Protein AF-A0A836BEK9-F1 (afdb_monomer)

Solvent-accessible surface area (backbone atoms only — not comparable to full-atom values): 6169 Å² total; per-residue (Å²): 131,74,50,66,68,58,52,54,50,54,32,54,76,71,72,50,90,73,93,65,65,70,78,49,40,65,57,53,39,52,54,53,61,60,51,56,64,59,74,73,67,73,60,86,86,58,79,82,89,67,92,81,76,57,85,87,71,59,84,73,100,66,92,74,89,81,89,70,68,66,71,81,76,49,94,48,66,56,92,96,40,82,58,71,83,79,88,128

Mean predicted aligned error: 7.79 Å

Structure (mmCIF, N/CA/C/O backbone):
data_AF-A0A836BEK9-F1
#
_entry.id   AF-A0A836BEK9-F1
#
loop_
_atom_site.group_PDB
_atom_site.id
_atom_site.type_symbol
_atom_site.label_atom_id
_atom_site.label_alt_id
_atom_site.label_comp_id
_atom_site.label_asym_id
_atom_site.label_entity_id
_atom_site.label_seq_id
_atom_site.pdbx_PDB_ins_code
_atom_site.Cartn_x
_atom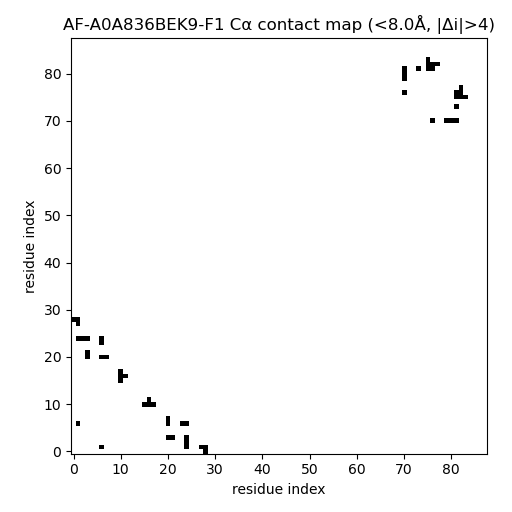_site.Cartn_y
_atom_site.Cartn_z
_atom_site.occupancy
_atom_site.B_iso_or_equiv
_atom_site.auth_seq_id
_atom_site.auth_comp_id
_atom_site.auth_asym_id
_atom_site.auth_atom_id
_atom_site.pdbx_PDB_model_num
ATOM 1 N N . MET A 1 1 ? -14.910 2.399 17.267 1.00 78.81 1 MET A N 1
ATOM 2 C CA . MET A 1 1 ? -16.094 2.366 16.386 1.00 78.81 1 MET A CA 1
ATOM 3 C C . MET A 1 1 ? -15.710 3.109 15.126 1.00 78.81 1 MET A C 1
ATOM 5 O O . MET A 1 1 ? -15.264 4.241 15.245 1.00 78.81 1 MET A O 1
ATOM 9 N N . VAL A 1 2 ? -15.797 2.451 13.976 1.00 87.19 2 VAL A N 1
ATOM 10 C CA .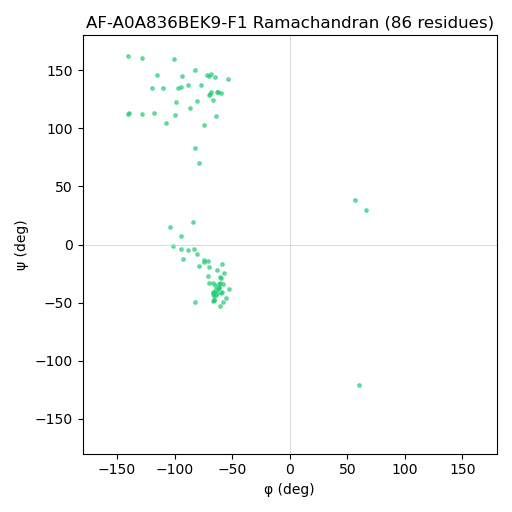 VAL A 1 2 ? -15.366 2.986 12.683 1.00 87.19 2 VAL A CA 1
ATOM 11 C C . VAL A 1 2 ? -16.304 4.101 12.244 1.00 87.19 2 VAL A C 1
ATOM 13 O O . VAL A 1 2 ? -17.526 3.936 12.220 1.00 87.19 2 VAL A O 1
ATOM 16 N N . THR A 1 3 ? -15.725 5.237 11.884 1.00 91.44 3 THR A N 1
ATOM 17 C CA . THR A 1 3 ? -16.439 6.414 11.391 1.00 91.44 3 THR A CA 1
ATOM 18 C C . THR A 1 3 ? -16.367 6.510 9.868 1.00 91.44 3 THR A C 1
ATOM 20 O O . THR A 1 3 ? -15.487 5.945 9.216 1.00 91.44 3 THR A O 1
ATOM 23 N N . LYS A 1 4 ? -17.292 7.272 9.274 1.00 89.88 4 LYS A N 1
ATOM 24 C CA . LYS A 1 4 ? -17.279 7.551 7.831 1.00 89.88 4 LYS A CA 1
ATOM 25 C C . LYS A 1 4 ? -15.978 8.241 7.396 1.00 89.88 4 LYS A C 1
ATOM 27 O O . LYS A 1 4 ? -15.420 7.886 6.364 1.00 89.88 4 LYS A O 1
ATOM 32 N N . GLU A 1 5 ? -15.490 9.186 8.201 1.00 91.00 5 GLU A N 1
ATOM 33 C CA . GLU A 1 5 ? -14.264 9.952 7.935 1.00 91.00 5 GLU A CA 1
ATOM 34 C C . GLU A 1 5 ? -13.020 9.052 7.882 1.00 91.00 5 GLU A C 1
ATOM 36 O O . GLU A 1 5 ? -12.152 9.235 7.029 1.00 91.00 5 GLU A O 1
ATOM 41 N N . GLU A 1 6 ? -12.943 8.032 8.742 1.00 91.06 6 GLU A N 1
ATOM 42 C CA . GLU A 1 6 ? -11.847 7.056 8.722 1.00 91.06 6 GLU A CA 1
ATOM 43 C C . GLU A 1 6 ? -11.866 6.204 7.448 1.00 91.06 6 GLU A C 1
ATOM 45 O O . GLU A 1 6 ? -10.816 5.990 6.839 1.00 91.06 6 GLU A O 1
ATOM 50 N N . ILE A 1 7 ? -13.048 5.772 6.996 1.00 91.25 7 ILE A N 1
ATOM 51 C CA . ILE A 1 7 ? -13.191 5.016 5.741 1.00 91.25 7 ILE A CA 1
ATOM 52 C C . ILE A 1 7 ? -12.817 5.879 4.539 1.00 91.25 7 ILE A C 1
ATOM 54 O O . ILE A 1 7 ? -12.069 5.422 3.674 1.00 91.25 7 ILE A O 1
ATOM 58 N N . GLU A 1 8 ? -13.282 7.130 4.502 1.00 90.81 8 GLU A N 1
ATOM 59 C CA . GLU A 1 8 ? -12.901 8.108 3.475 1.00 90.81 8 GLU A CA 1
ATOM 60 C C . GLU A 1 8 ? -11.382 8.277 3.404 1.00 90.81 8 GLU A C 1
ATOM 62 O O . GLU A 1 8 ? -10.785 8.241 2.322 1.00 90.81 8 GLU A O 1
ATOM 67 N N . ASN A 1 9 ? -10.741 8.423 4.563 1.00 93.06 9 ASN A N 1
ATOM 68 C CA . ASN A 1 9 ? -9.305 8.628 4.641 1.00 93.06 9 ASN A CA 1
ATOM 69 C C . ASN A 1 9 ? -8.523 7.400 4.150 1.00 93.06 9 ASN A C 1
ATOM 71 O O . ASN A 1 9 ? -7.623 7.528 3.317 1.00 93.06 9 ASN A O 1
ATOM 75 N N . VAL A 1 10 ? -8.889 6.199 4.606 1.00 92.56 10 VAL A N 1
ATOM 76 C CA . VAL A 1 10 ? -8.226 4.956 4.181 1.00 92.56 10 VAL A CA 1
ATOM 77 C C . VAL A 1 10 ? -8.434 4.702 2.687 1.00 92.56 10 VAL A C 1
ATOM 79 O O . VAL A 1 10 ? -7.471 4.402 1.978 1.00 92.56 10 VAL A O 1
ATOM 82 N N . ALA A 1 11 ? -9.647 4.899 2.168 1.00 92.25 11 ALA A N 1
ATOM 83 C CA . ALA A 1 11 ? -9.931 4.749 0.742 1.00 92.25 11 ALA A CA 1
ATOM 84 C C . ALA A 1 11 ? -9.081 5.699 -0.112 1.00 92.25 11 ALA A C 1
ATOM 86 O O . ALA A 1 11 ? -8.487 5.286 -1.113 1.00 92.25 11 ALA A O 1
ATOM 87 N N . LYS A 1 12 ? -8.925 6.950 0.336 1.00 92.81 12 LYS A N 1
ATOM 88 C CA . LYS A 1 12 ? -8.065 7.941 -0.316 1.00 92.81 12 LYS A CA 1
ATOM 89 C C . LYS A 1 12 ? -6.592 7.529 -0.306 1.00 92.81 12 LYS A C 1
ATOM 91 O O . LYS A 1 12 ? -5.925 7.666 -1.334 1.00 92.81 12 LYS A O 1
ATOM 96 N N . LEU A 1 13 ? -6.088 6.988 0.806 1.00 95.44 13 LEU A N 1
ATOM 97 C CA . LEU A 1 13 ? -4.722 6.450 0.893 1.00 95.44 13 LEU A CA 1
ATOM 98 C C . LEU A 1 13 ? -4.506 5.287 -0.087 1.00 95.44 13 LEU A C 1
ATOM 100 O O . LEU A 1 13 ? -3.447 5.190 -0.708 1.00 95.44 13 LEU A O 1
ATOM 104 N N . MET A 1 14 ? -5.528 4.454 -0.281 1.00 94.38 14 MET A N 1
ATOM 105 C CA . MET A 1 14 ? -5.512 3.325 -1.218 1.00 94.38 14 MET A CA 1
ATOM 106 C C . MET A 1 14 ? -5.826 3.714 -2.670 1.00 94.38 14 MET A C 1
ATOM 108 O O . MET A 1 14 ? -5.738 2.865 -3.557 1.00 94.38 14 MET A O 1
ATOM 112 N N . ARG A 1 15 ? -6.152 4.988 -2.934 1.00 92.62 15 ARG A N 1
ATOM 113 C CA . ARG A 1 15 ? -6.605 5.496 -4.242 1.00 92.62 15 ARG A CA 1
ATOM 114 C C . ARG A 1 15 ? -7.850 4.773 -4.771 1.00 92.62 15 ARG A C 1
ATOM 116 O O . ARG A 1 15 ? -7.955 4.520 -5.971 1.00 92.62 15 ARG A O 1
ATOM 123 N N . ILE A 1 16 ? -8.774 4.440 -3.876 1.00 91.88 16 ILE A N 1
ATOM 124 C CA . ILE A 1 16 ? -10.074 3.855 -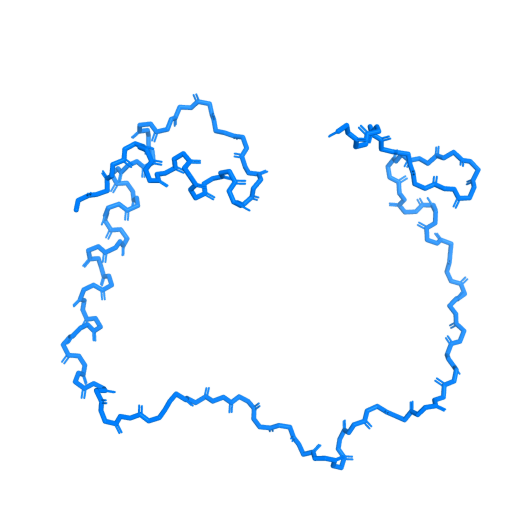4.208 1.00 91.88 16 ILE A CA 1
ATOM 125 C C . ILE A 1 16 ? -11.114 4.974 -4.186 1.00 91.88 16 ILE A C 1
ATOM 127 O O . ILE A 1 16 ? -11.283 5.652 -3.174 1.00 91.88 16 ILE A O 1
ATOM 131 N N . GLU A 1 17 ? -11.806 5.163 -5.307 1.00 87.62 17 GLU A N 1
ATOM 132 C CA . GLU A 1 17 ? -13.010 5.992 -5.362 1.00 87.62 17 GLU A CA 1
ATOM 133 C C . GLU A 1 17 ? -14.183 5.158 -4.842 1.00 87.62 17 GLU A C 1
ATOM 135 O O . GLU A 1 17 ? -14.433 4.055 -5.328 1.00 87.62 17 GLU A O 1
ATOM 140 N N . LEU A 1 18 ? -14.862 5.657 -3.812 1.00 83.62 18 LEU A N 1
ATOM 141 C CA . LEU A 1 18 ? -16.033 5.016 -3.225 1.00 83.62 18 LEU A CA 1
ATOM 142 C C . LEU A 1 18 ? -17.270 5.853 -3.563 1.00 83.62 18 LEU A C 1
ATOM 144 O O . LEU A 1 18 ? -17.242 7.067 -3.388 1.00 83.62 18 LEU A O 1
ATOM 148 N N . ASP A 1 19 ? -18.355 5.214 -3.996 1.00 82.19 19 ASP A N 1
ATOM 149 C CA . ASP A 1 19 ? -19.610 5.918 -4.296 1.00 82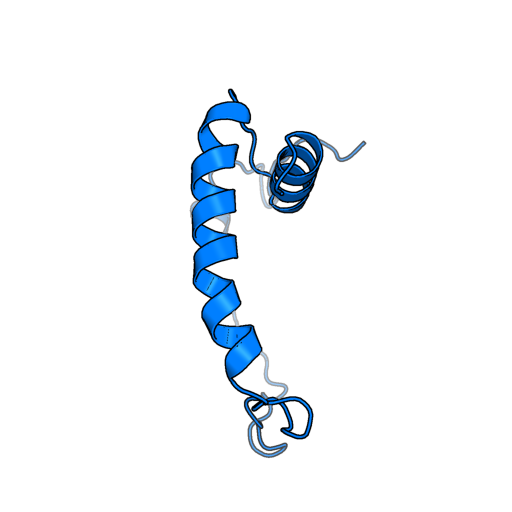.19 19 ASP A CA 1
ATOM 150 C C . ASP A 1 19 ? -20.439 6.162 -3.021 1.00 82.19 19 ASP A C 1
ATOM 152 O O . ASP A 1 19 ? -20.843 7.289 -2.741 1.00 82.19 19 ASP A O 1
ATOM 156 N N . ASP A 1 20 ? -20.644 5.121 -2.203 1.00 81.50 20 ASP A N 1
ATOM 157 C CA . ASP A 1 20 ? -21.325 5.212 -0.906 1.00 81.50 20 ASP A CA 1
ATOM 158 C C . ASP A 1 20 ? -20.481 4.566 0.195 1.00 81.50 20 ASP A C 1
ATOM 160 O O . ASP A 1 20 ? -20.260 3.356 0.241 1.00 81.50 20 ASP A O 1
ATOM 164 N N . HIS A 1 21 ? -19.985 5.400 1.100 1.00 73.38 21 HIS A N 1
ATOM 165 C CA . HIS A 1 21 ? -19.070 4.979 2.153 1.00 73.38 21 HIS A CA 1
ATOM 166 C C . HIS A 1 21 ? -19.795 4.297 3.317 1.00 73.38 21 HIS A C 1
ATOM 168 O O . HIS A 1 21 ? -19.162 3.588 4.097 1.00 73.38 21 HIS A O 1
ATOM 174 N N . ILE A 1 22 ? -21.113 4.492 3.441 1.00 74.50 22 ILE A N 1
ATOM 175 C CA . ILE A 1 22 ? -21.908 3.981 4.566 1.00 74.50 22 ILE A CA 1
ATOM 176 C C . ILE A 1 22 ? -22.036 2.457 4.487 1.00 74.50 22 ILE A C 1
ATOM 178 O O . ILE A 1 22 ? -22.001 1.781 5.516 1.00 74.50 22 ILE A O 1
ATOM 182 N N . VAL A 1 23 ? -22.088 1.905 3.271 1.00 82.56 23 VAL A N 1
ATOM 183 C CA . VAL A 1 23 ? -22.212 0.459 3.015 1.00 82.56 23 VAL A CA 1
ATOM 184 C C . VAL A 1 23 ? -21.043 -0.337 3.608 1.00 82.56 23 VAL A C 1
ATOM 186 O O . VAL A 1 23 ? -21.210 -1.491 4.004 1.00 82.56 23 VAL A O 1
ATOM 189 N N . HIS A 1 24 ? -19.864 0.280 3.717 1.00 83.56 24 HIS A N 1
ATOM 190 C CA . HIS A 1 24 ? -18.652 -0.388 4.186 1.00 83.56 24 HIS A CA 1
ATOM 191 C C . HIS A 1 24 ? -18.416 -0.264 5.696 1.00 83.56 24 HIS A C 1
ATOM 193 O O . HIS A 1 24 ? -17.603 -1.018 6.228 1.00 83.56 24 HIS A O 1
ATOM 199 N N . ILE A 1 25 ? -19.138 0.614 6.406 1.00 87.94 25 ILE A N 1
ATOM 200 C CA . ILE A 1 25 ? -18.922 0.850 7.845 1.00 87.94 25 ILE A CA 1
ATOM 201 C C . ILE A 1 25 ? -19.151 -0.422 8.659 1.00 87.94 25 ILE A C 1
ATOM 203 O O . ILE A 1 25 ? -18.264 -0.841 9.397 1.00 87.94 25 ILE A O 1
ATOM 207 N N . ASP A 1 26 ? -20.304 -1.068 8.488 1.00 89.19 26 ASP A N 1
ATOM 208 C CA . ASP A 1 26 ? -20.657 -2.275 9.248 1.00 89.19 26 ASP A CA 1
ATOM 209 C C . ASP A 1 26 ? -19.706 -3.446 8.9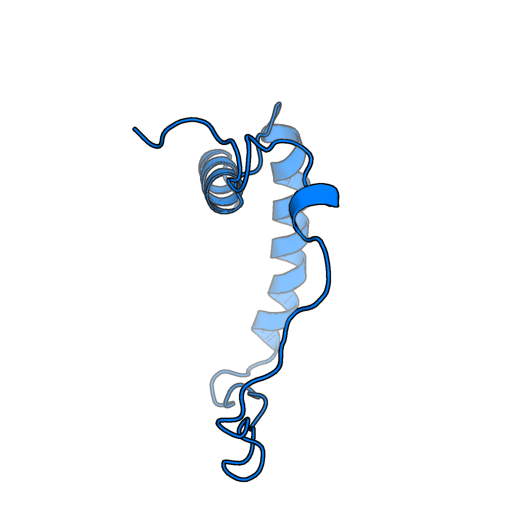47 1.00 89.19 26 ASP A C 1
ATOM 211 O O . ASP A 1 26 ? -19.305 -4.187 9.843 1.00 89.19 26 ASP A O 1
ATOM 215 N N . GLN A 1 27 ? -19.287 -3.585 7.687 1.00 90.12 27 GLN A N 1
ATOM 216 C CA . GLN A 1 27 ? -18.362 -4.641 7.273 1.00 90.12 27 GLN A CA 1
ATOM 217 C C . GLN A 1 27 ? -16.975 -4.448 7.888 1.00 90.12 27 GLN A C 1
ATOM 219 O O . GLN A 1 27 ? -16.429 -5.387 8.463 1.00 90.12 27 GLN A O 1
ATOM 224 N N . VAL A 1 28 ? -16.418 -3.237 7.794 1.00 91.75 28 VAL A N 1
ATOM 225 C CA . VAL A 1 28 ? -15.097 -2.920 8.351 1.00 91.75 28 VAL A CA 1
ATOM 226 C C . VAL A 1 28 ? -15.126 -3.013 9.875 1.00 91.75 28 VAL A C 1
ATOM 228 O O . VAL A 1 28 ? -14.214 -3.592 10.460 1.00 91.75 28 VAL A O 1
ATOM 231 N N . GLN A 1 29 ? -16.193 -2.530 10.519 1.00 93.38 29 GLN A N 1
ATOM 232 C CA . GLN A 1 29 ? -16.372 -2.641 11.967 1.00 93.38 29 GLN A CA 1
ATOM 233 C C . GLN A 1 29 ? -16.344 -4.108 12.421 1.00 93.38 29 GLN A C 1
ATOM 235 O O . GLN A 1 29 ? -15.562 -4.447 13.305 1.00 93.38 29 GLN A O 1
ATOM 240 N N . LYS A 1 30 ? -17.107 -4.995 11.768 1.00 93.75 30 LYS A N 1
ATOM 241 C CA . LYS A 1 30 ? -17.105 -6.437 12.075 1.00 93.75 30 LYS A CA 1
ATOM 242 C C . LYS A 1 30 ? -15.743 -7.094 11.859 1.00 93.75 30 LYS A C 1
ATOM 244 O O . LYS A 1 30 ? -15.373 -7.989 12.612 1.00 93.75 30 LYS A O 1
ATOM 249 N N . MET A 1 31 ? -15.000 -6.681 10.829 1.00 93.06 31 MET A N 1
ATOM 250 C CA . MET A 1 31 ? -13.646 -7.195 10.589 1.00 93.06 31 MET A CA 1
ATOM 251 C C . MET A 1 31 ? -12.679 -6.773 11.697 1.00 93.06 31 MET A C 1
ATOM 253 O O . MET A 1 31 ? -11.892 -7.599 12.144 1.00 93.06 31 MET A O 1
ATOM 257 N N . ILE A 1 32 ? -12.744 -5.519 12.154 1.00 93.00 32 ILE A N 1
ATOM 258 C CA . ILE A 1 32 ? -11.899 -5.030 13.252 1.00 93.00 32 ILE A CA 1
ATOM 259 C C . ILE A 1 32 ? -12.251 -5.746 14.556 1.00 93.00 32 ILE A C 1
ATOM 261 O O . ILE A 1 32 ? -11.358 -6.289 15.190 1.00 93.00 32 ILE A O 1
ATOM 265 N N . GLU A 1 33 ? -13.539 -5.852 14.890 1.00 93.94 33 GLU A N 1
ATOM 266 C CA . GLU A 1 33 ? -14.002 -6.581 16.084 1.00 93.94 33 GLU A CA 1
ATOM 267 C C . GLU A 1 33 ? -13.563 -8.050 16.080 1.00 93.94 33 GLU A C 1
ATOM 269 O O . GLU A 1 33 ? -13.269 -8.634 17.122 1.00 93.94 33 GLU A O 1
ATOM 274 N N . TYR A 1 34 ? -13.492 -8.674 14.903 1.00 94.56 34 TYR A N 1
ATOM 275 C CA . TYR A 1 34 ? -12.950 -10.023 14.783 1.00 94.56 34 TYR A CA 1
ATOM 276 C C . TYR A 1 34 ? -11.456 -10.086 15.149 1.00 94.56 34 TYR A C 1
ATOM 278 O O . TYR A 1 34 ? -11.006 -11.070 15.741 1.00 94.56 34 TYR A O 1
ATOM 286 N N . PHE A 1 35 ? -10.683 -9.045 14.832 1.00 93.81 35 PHE A N 1
ATOM 287 C CA . PHE A 1 35 ? -9.262 -8.980 15.169 1.00 93.81 35 PHE A CA 1
ATOM 288 C C . PHE A 1 35 ? -8.983 -8.703 16.650 1.00 93.81 35 PHE A C 1
ATOM 290 O O . PHE A 1 35 ? -7.893 -9.052 17.096 1.00 93.81 35 PHE A O 1
ATOM 297 N N . ASP A 1 36 ? -9.958 -8.243 17.441 1.00 91.25 36 ASP A N 1
ATOM 298 C CA . ASP A 1 36 ? -9.830 -8.099 18.906 1.00 91.25 36 ASP A CA 1
ATOM 299 C C . ASP A 1 36 ? -9.498 -9.438 19.610 1.00 91.25 36 ASP A C 1
ATOM 301 O O . ASP A 1 36 ? -9.051 -9.483 20.758 1.00 91.25 36 ASP A O 1
ATOM 305 N N . ILE A 1 37 ? -9.692 -10.577 18.931 1.00 93.12 37 ILE A N 1
ATOM 306 C CA . ILE A 1 37 ? -9.231 -11.891 19.406 1.00 93.12 37 ILE A CA 1
ATOM 307 C C . ILE A 1 37 ? -7.701 -11.911 19.578 1.00 93.12 37 ILE A C 1
ATOM 309 O O . ILE A 1 37 ? -7.204 -12.582 20.486 1.00 93.12 37 ILE A O 1
ATOM 313 N N . LEU A 1 38 ? -6.962 -11.180 18.739 1.00 90.44 38 LEU A N 1
ATOM 314 C CA . LEU A 1 38 ? -5.498 -11.123 18.766 1.00 90.44 38 LEU A CA 1
ATOM 315 C C . LEU A 1 38 ? -4.961 -10.358 19.979 1.00 90.44 38 LEU A C 1
ATOM 317 O O . LEU A 1 38 ? -3.893 -10.710 20.475 1.00 90.44 38 LEU A O 1
ATOM 321 N N . ASP A 1 39 ? -5.715 -9.406 20.529 1.00 88.62 39 ASP A N 1
ATOM 322 C CA . ASP A 1 39 ? -5.306 -8.656 21.727 1.00 88.62 39 ASP A CA 1
ATOM 323 C C . ASP A 1 39 ? -5.160 -9.565 22.960 1.00 88.62 39 ASP A C 1
ATOM 325 O O . ASP A 1 39 ? -4.419 -9.267 23.895 1.00 88.62 39 ASP A O 1
ATOM 329 N N . LYS A 1 40 ? -5.818 -10.731 22.953 1.00 90.00 40 LYS A N 1
ATOM 330 C CA . LYS A 1 40 ? -5.711 -11.740 24.019 1.00 90.00 40 LYS A CA 1
ATOM 331 C C . LYS A 1 40 ? -4.460 -12.614 23.908 1.00 90.00 40 LYS A C 1
ATOM 333 O O . LYS A 1 40 ? -4.216 -13.415 24.808 1.00 90.00 40 LYS A O 1
ATOM 338 N N . ALA A 1 41 ? -3.693 -12.507 22.822 1.00 87.88 41 ALA A N 1
ATOM 339 C CA . ALA A 1 41 ? -2.560 -13.389 22.553 1.00 87.88 41 ALA A CA 1
ATOM 340 C C . ALA A 1 41 ? -1.319 -13.092 23.419 1.00 87.88 41 ALA A C 1
ATOM 342 O O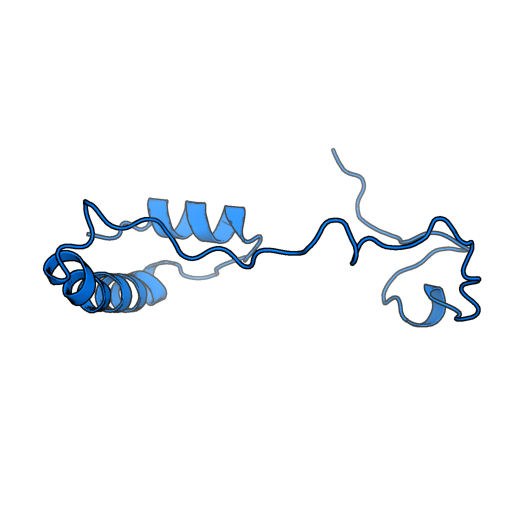 . ALA A 1 41 ? -0.432 -13.935 23.483 1.00 87.88 41 ALA A O 1
ATOM 343 N N . GLY A 1 42 ? -1.255 -11.943 24.110 1.00 86.88 42 GLY A N 1
ATOM 344 C CA . GLY A 1 42 ? -0.213 -11.662 25.111 1.00 86.88 42 GLY A CA 1
ATOM 345 C C . GLY A 1 42 ? 1.213 -11.535 24.554 1.00 86.88 42 GLY A C 1
ATOM 346 O O . GLY A 1 42 ? 2.173 -11.835 25.257 1.00 86.88 42 GLY A O 1
ATOM 347 N N . VAL A 1 43 ? 1.356 -11.085 23.305 1.00 88.38 43 VAL A N 1
ATOM 348 C CA . VAL A 1 43 ? 2.623 -11.039 22.544 1.00 88.38 43 VAL A CA 1
ATOM 349 C C . VAL A 1 43 ? 3.488 -9.798 22.822 1.00 88.38 43 VAL A C 1
ATOM 351 O O . VAL A 1 43 ? 4.359 -9.451 22.032 1.00 88.38 43 VAL A O 1
ATOM 354 N N . GLU A 1 44 ? 3.264 -9.100 23.938 1.00 85.88 44 GLU A N 1
ATOM 355 C CA . GLU A 1 44 ? 3.921 -7.818 24.258 1.00 85.88 44 GLU A CA 1
ATOM 356 C C . GLU A 1 44 ? 5.452 -7.916 24.359 1.00 85.88 44 GLU A C 1
ATOM 358 O O . GLU A 1 44 ? 6.160 -6.938 24.126 1.00 85.88 44 GLU A O 1
ATOM 363 N N . SER A 1 45 ? 5.964 -9.093 24.722 1.00 86.88 45 SER A N 1
ATOM 364 C CA . SER A 1 45 ? 7.393 -9.373 24.888 1.00 86.88 45 S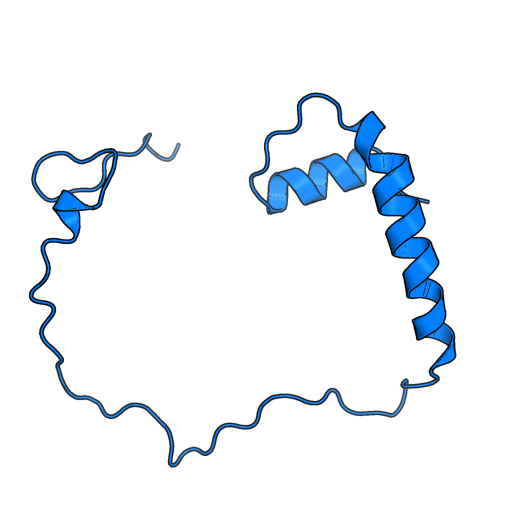E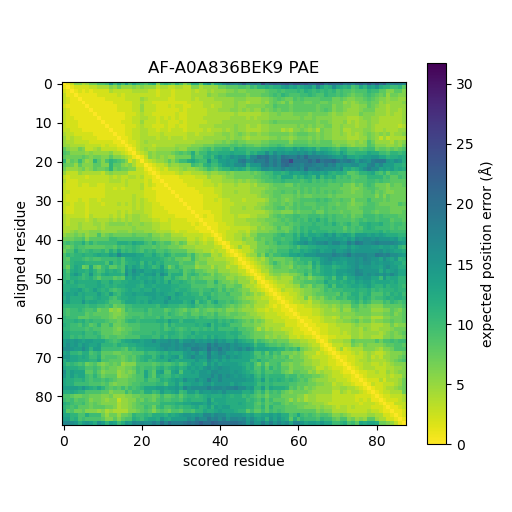R A CA 1
ATOM 365 C C . SER A 1 45 ? 8.016 -10.120 23.706 1.00 86.88 45 SER A C 1
ATOM 367 O O . SER A 1 45 ? 9.220 -10.386 23.725 1.00 86.88 45 SER A O 1
ATOM 369 N N . GLU A 1 46 ? 7.227 -10.467 22.686 1.00 86.94 46 GLU A N 1
ATOM 370 C CA . GLU A 1 46 ? 7.701 -11.222 21.530 1.00 86.94 46 GLU A CA 1
ATOM 371 C C . GLU A 1 46 ? 8.233 -10.293 20.432 1.00 86.94 46 GLU A C 1
ATOM 373 O O . GLU A 1 46 ? 7.640 -9.268 20.094 1.00 86.94 46 GLU A O 1
ATOM 378 N N . GLU A 1 47 ? 9.366 -10.663 19.832 1.00 83.94 47 GLU A N 1
ATOM 379 C CA . GLU A 1 47 ? 9.872 -9.974 18.647 1.00 83.94 47 GLU A CA 1
ATOM 380 C C . GLU A 1 47 ? 9.084 -10.398 17.403 1.00 83.94 47 GLU A C 1
ATOM 382 O O . GLU A 1 47 ? 8.838 -11.583 17.165 1.00 83.94 47 GLU A O 1
ATOM 387 N N . ALA A 1 48 ? 8.739 -9.430 16.552 1.00 85.94 48 ALA A N 1
ATOM 388 C CA . ALA A 1 48 ? 8.096 -9.723 15.280 1.00 85.94 48 ALA A CA 1
ATOM 389 C C . ALA A 1 48 ? 9.015 -10.574 14.385 1.00 85.94 48 ALA A C 1
ATOM 391 O O . ALA A 1 48 ? 10.188 -10.261 14.156 1.00 85.94 48 ALA A O 1
ATOM 392 N N . ASN A 1 49 ? 8.459 -11.651 13.835 1.00 86.00 49 ASN A N 1
ATOM 393 C CA . ASN A 1 49 ? 9.181 -12.518 12.915 1.00 86.00 49 ASN A CA 1
ATOM 394 C C . ASN A 1 49 ? 9.318 -11.844 11.546 1.00 86.00 49 ASN A C 1
ATOM 396 O O . ASN A 1 49 ? 8.386 -11.828 10.744 1.00 86.00 49 ASN A O 1
ATOM 400 N N . PHE A 1 50 ? 10.507 -11.320 11.260 1.00 85.44 50 PHE A N 1
ATOM 401 C CA . PHE A 1 50 ? 10.858 -10.818 9.935 1.00 85.44 50 PHE A CA 1
ATOM 402 C C . PHE A 1 50 ? 11.559 -11.894 9.110 1.00 85.44 50 PHE A C 1
ATOM 404 O O . PHE A 1 50 ? 12.369 -12.671 9.623 1.00 85.44 50 PHE A O 1
ATOM 411 N N . THR A 1 51 ? 11.310 -11.902 7.801 1.00 87.44 51 THR A N 1
ATOM 412 C CA . THR A 1 51 ? 12.108 -12.696 6.865 1.00 87.44 51 THR A CA 1
ATOM 413 C C . THR A 1 51 ? 13.544 -12.175 6.871 1.00 87.44 51 THR A C 1
ATOM 415 O O . THR A 1 51 ? 13.820 -11.065 6.418 1.00 87.44 51 THR A O 1
ATOM 418 N N . LYS A 1 52 ? 14.471 -12.975 7.403 1.00 84.94 52 LYS A N 1
ATOM 419 C CA . LYS A 1 52 ? 15.903 -12.659 7.409 1.00 84.94 52 LYS A CA 1
ATOM 420 C C . LYS A 1 52 ? 16.513 -13.154 6.103 1.00 84.94 52 LYS A C 1
ATOM 422 O O . LYS A 1 52 ? 16.505 -14.352 5.845 1.00 84.94 52 LYS A O 1
ATOM 427 N N . ILE A 1 53 ? 17.038 -12.233 5.300 1.00 88.94 53 ILE A N 1
ATOM 428 C CA . ILE A 1 53 ? 17.802 -12.556 4.089 1.00 88.94 53 ILE A CA 1
ATOM 429 C C . ILE A 1 53 ? 19.284 -12.509 4.446 1.00 88.94 53 ILE A C 1
ATOM 431 O O . ILE A 1 53 ? 19.736 -11.589 5.136 1.00 88.94 53 ILE A O 1
ATOM 435 N N . SER A 1 54 ? 20.050 -13.505 4.005 1.00 89.44 54 SER A N 1
ATOM 436 C CA . SER A 1 54 ? 21.494 -13.491 4.226 1.00 89.44 54 SER A CA 1
ATOM 437 C C . SER A 1 54 ? 22.158 -12.437 3.344 1.00 89.44 54 SER A C 1
ATOM 439 O O . SER A 1 54 ? 21.807 -12.273 2.180 1.00 89.44 54 SER A O 1
ATOM 441 N N . ILE A 1 55 ? 23.223 -11.799 3.838 1.00 88.25 55 ILE A N 1
ATOM 442 C CA . ILE A 1 55 ? 24.084 -10.935 3.007 1.00 88.25 55 ILE A CA 1
ATOM 443 C C . ILE A 1 55 ? 24.648 -11.716 1.801 1.00 88.25 55 ILE A C 1
ATOM 445 O O . ILE A 1 55 ? 24.953 -11.138 0.762 1.00 88.25 55 ILE A O 1
ATOM 449 N N . LYS A 1 56 ? 24.750 -13.047 1.912 1.00 91.00 56 LYS A N 1
ATOM 450 C CA . LYS A 1 56 ? 25.196 -13.927 0.825 1.00 91.00 56 LYS A CA 1
ATOM 451 C C . LYS A 1 56 ? 24.184 -14.063 -0.322 1.00 91.00 56 LYS A C 1
ATOM 453 O O . LYS A 1 56 ? 24.562 -14.554 -1.376 1.00 91.00 56 LYS A O 1
ATOM 458 N N . GLU A 1 57 ? 22.933 -13.651 -0.127 1.00 91.81 57 GLU A N 1
ATOM 459 C CA . GLU A 1 57 ? 21.830 -13.791 -1.095 1.00 91.81 5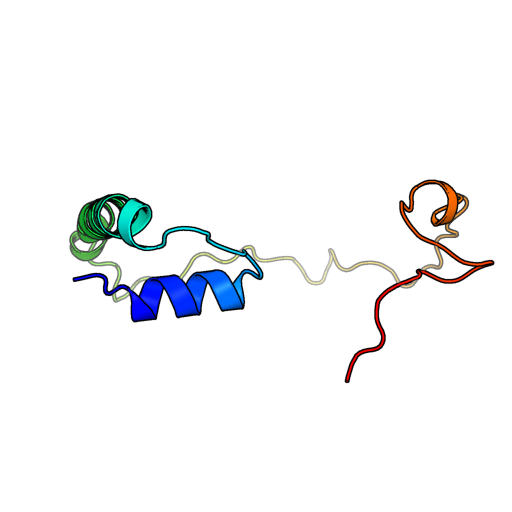7 GLU A CA 1
ATOM 460 C C . GLU A 1 57 ? 21.492 -12.466 -1.799 1.00 91.81 57 GLU A C 1
ATOM 462 O O . GLU A 1 57 ? 20.438 -12.322 -2.418 1.00 91.81 57 GLU A O 1
ATOM 467 N N . LEU A 1 58 ? 22.374 -11.468 -1.706 1.00 91.62 58 LEU A N 1
ATOM 468 C CA . LEU A 1 58 ? 22.185 -10.198 -2.396 1.00 91.62 58 LEU A CA 1
ATOM 469 C C . LEU A 1 58 ? 22.353 -10.358 -3.913 1.00 91.62 58 LEU A C 1
ATOM 471 O O . LEU A 1 58 ? 23.188 -11.122 -4.397 1.00 91.62 58 LEU A O 1
ATOM 475 N N . ARG A 1 59 ? 21.569 -9.585 -4.673 1.00 93.81 59 ARG A N 1
ATOM 476 C CA . ARG A 1 59 ? 21.670 -9.519 -6.135 1.00 93.81 59 ARG A CA 1
ATOM 477 C C . ARG A 1 59 ? 23.069 -9.051 -6.545 1.00 93.81 59 ARG A C 1
ATOM 479 O O . ARG A 1 59 ? 23.529 -8.002 -6.100 1.00 93.81 59 ARG A O 1
ATOM 486 N N . GLU A 1 60 ? 23.691 -9.777 -7.466 1.00 93.50 60 GLU A N 1
ATOM 487 C CA . GLU A 1 60 ? 24.952 -9.370 -8.085 1.00 93.50 60 GLU A CA 1
ATOM 488 C C . GLU A 1 60 ? 24.777 -8.138 -8.980 1.00 93.50 60 GLU A C 1
ATOM 490 O O . GLU A 1 60 ? 23.757 -7.983 -9.660 1.00 93.50 60 GLU A O 1
ATOM 495 N N . ASP A 1 61 ? 25.800 -7.284 -9.044 1.00 95.69 61 ASP A N 1
ATOM 496 C CA . ASP A 1 61 ? 25.801 -6.109 -9.914 1.00 95.69 61 ASP A CA 1
ATOM 497 C C . ASP A 1 61 ? 26.127 -6.471 -11.370 1.00 95.69 61 ASP A C 1
ATOM 499 O O . ASP A 1 61 ? 27.208 -6.212 -11.895 1.00 95.69 61 ASP A O 1
ATOM 503 N N . LYS A 1 62 ? 25.183 -7.157 -12.016 1.00 96.69 62 LYS A N 1
ATOM 504 C CA . LYS A 1 62 ? 25.258 -7.554 -13.423 1.00 96.69 62 LYS A CA 1
ATOM 505 C C . LYS A 1 62 ? 24.101 -6.944 -14.201 1.00 96.69 62 LYS A C 1
ATOM 507 O O . LYS A 1 62 ? 22.954 -6.982 -13.754 1.00 96.69 62 LYS A O 1
ATOM 512 N N . TYR A 1 63 ? 24.410 -6.395 -15.374 1.00 95.69 63 TYR A N 1
ATOM 513 C CA . TYR A 1 63 ? 23.404 -5.907 -16.309 1.00 95.69 63 TYR A CA 1
ATOM 514 C C . TYR A 1 63 ? 22.624 -7.082 -16.905 1.00 95.69 63 TYR A C 1
ATOM 516 O O . TYR A 1 63 ? 23.216 -8.033 -17.414 1.00 95.69 63 TYR A O 1
ATOM 524 N N . ILE A 1 64 ? 21.297 -6.990 -16.856 1.00 94.62 64 ILE A N 1
ATOM 525 C CA . ILE A 1 64 ? 20.379 -7.930 -17.495 1.00 94.62 64 ILE A CA 1
ATOM 526 C C . ILE A 1 64 ? 19.582 -7.119 -18.526 1.00 94.62 64 ILE A C 1
ATOM 528 O O . ILE A 1 64 ? 18.846 -6.214 -18.118 1.00 94.62 64 ILE A O 1
ATOM 532 N N . PRO A 1 65 ? 19.744 -7.371 -19.840 1.00 94.69 65 PRO A N 1
ATOM 533 C CA . PRO A 1 65 ? 18.977 -6.668 -20.859 1.00 94.69 65 PRO A CA 1
ATOM 534 C C . PRO A 1 65 ? 17.488 -7.004 -20.745 1.00 94.69 65 PRO A C 1
ATOM 536 O O . PRO A 1 65 ? 17.105 -8.122 -20.402 1.00 94.69 65 PRO A O 1
ATOM 539 N N . TYR A 1 66 ? 16.646 -6.011 -21.021 1.00 91.50 66 TYR A N 1
ATOM 540 C CA . TYR A 1 66 ? 15.199 -6.175 -21.083 1.00 91.50 66 TYR A CA 1
ATOM 541 C C . TYR A 1 66 ? 14.759 -6.103 -22.546 1.00 91.50 66 TYR A C 1
ATOM 543 O O . TYR A 1 66 ? 14.720 -5.020 -23.129 1.00 91.50 66 TYR A O 1
ATOM 551 N N . ASP A 1 67 ? 14.442 -7.260 -23.127 1.00 89.56 67 ASP A N 1
ATOM 552 C CA . ASP A 1 67 ? 14.192 -7.403 -24.571 1.00 89.56 67 ASP A CA 1
ATOM 553 C C . ASP A 1 67 ? 12.705 -7.310 -24.954 1.00 89.56 67 ASP A C 1
ATOM 555 O O . ASP A 1 67 ? 12.343 -7.353 -26.132 1.00 89.56 67 ASP A O 1
ATOM 559 N N . GLU A 1 68 ? 11.808 -7.188 -23.975 1.00 90.62 68 GLU A N 1
ATOM 560 C CA . GLU A 1 68 ? 10.378 -7.105 -24.253 1.00 90.62 68 GLU A CA 1
ATOM 561 C C . GLU A 1 68 ? 9.937 -5.686 -24.636 1.00 90.62 68 GLU A C 1
ATOM 563 O O . GLU A 1 68 ? 10.423 -4.670 -24.132 1.00 90.62 68 GLU A O 1
ATOM 568 N N . LYS A 1 69 ? 8.895 -5.602 -25.467 1.00 85.62 69 LYS A N 1
ATOM 569 C CA . LYS A 1 69 ? 8.229 -4.335 -25.777 1.00 85.62 69 LYS A CA 1
ATOM 570 C C . LYS A 1 69 ? 7.227 -3.974 -24.683 1.00 85.62 69 LYS A C 1
ATOM 572 O O . LYS A 1 69 ? 6.029 -4.208 -24.817 1.00 85.62 69 LYS A O 1
ATOM 577 N N . LEU A 1 70 ? 7.718 -3.364 -23.601 1.00 86.50 70 LEU A N 1
ATOM 578 C CA . LEU A 1 70 ? 6.880 -2.895 -22.486 1.00 86.50 70 LEU A CA 1
ATOM 579 C C . LEU A 1 70 ? 5.727 -1.999 -22.963 1.00 86.50 70 LEU A C 1
ATOM 581 O O . LEU A 1 70 ? 4.615 -2.101 -22.451 1.00 86.50 70 LEU A O 1
ATOM 585 N N . ILE A 1 71 ? 5.989 -1.142 -23.956 1.00 85.56 71 ILE A N 1
ATOM 586 C CA . ILE A 1 71 ? 5.023 -0.161 -24.465 1.00 85.56 71 ILE A CA 1
ATOM 587 C C . ILE A 1 71 ? 3.764 -0.825 -25.042 1.00 85.56 71 ILE A C 1
ATOM 589 O O . ILE A 1 71 ? 2.667 -0.306 -24.854 1.00 85.56 71 ILE A O 1
ATOM 593 N N . ASP A 1 72 ? 3.908 -2.007 -25.651 1.00 84.56 72 ASP A N 1
ATOM 594 C CA . ASP A 1 72 ? 2.807 -2.746 -26.281 1.00 84.56 72 ASP A CA 1
ATOM 595 C C . ASP A 1 72 ? 1.830 -3.307 -25.232 1.00 84.56 72 ASP A C 1
ATOM 597 O O . ASP A 1 72 ? 0.678 -3.607 -25.538 1.00 84.56 72 ASP A O 1
ATOM 601 N N . LYS A 1 73 ? 2.269 -3.413 -23.970 1.00 89.44 73 LYS A N 1
ATOM 602 C CA . LYS A 1 73 ? 1.449 -3.860 -22.834 1.00 89.44 73 LYS A CA 1
ATOM 603 C C . LYS A 1 73 ? 0.691 -2.705 -22.158 1.00 89.44 73 LYS A C 1
ATOM 605 O O . LYS A 1 73 ? -0.093 -2.942 -21.238 1.00 89.44 73 LYS A O 1
ATOM 610 N N . LEU A 1 74 ? 0.909 -1.452 -22.573 1.00 89.50 74 LEU A N 1
ATOM 611 C CA . LEU A 1 74 ? 0.330 -0.273 -21.923 1.00 89.50 74 LEU A CA 1
ATOM 612 C C . LEU A 1 74 ? -0.972 0.184 -22.585 1.00 89.50 74 LEU A C 1
ATOM 614 O O . LEU A 1 74 ? -1.054 0.373 -23.794 1.00 89.50 74 LEU A O 1
ATOM 618 N N . LYS A 1 75 ? -1.981 0.500 -21.763 1.00 88.81 75 LYS A N 1
ATOM 619 C CA . LYS A 1 75 ? -3.285 0.998 -22.244 1.00 88.81 75 LYS A CA 1
ATOM 620 C C . LYS A 1 75 ? -3.221 2.387 -22.894 1.00 88.81 75 LYS A C 1
ATOM 622 O O . LYS A 1 75 ? -4.031 2.694 -23.762 1.00 88.81 75 LYS A O 1
ATOM 627 N N . LYS A 1 76 ? -2.324 3.266 -22.430 1.00 89.38 76 LYS A N 1
ATOM 628 C CA . LYS A 1 76 ? -2.191 4.654 -22.905 1.00 89.38 76 LYS A CA 1
ATOM 629 C C . LYS A 1 76 ? -0.717 5.029 -23.022 1.00 89.38 76 LYS A C 1
ATOM 631 O O . LYS A 1 76 ? -0.031 5.183 -22.013 1.00 89.38 76 LYS A O 1
ATOM 636 N N . TYR A 1 77 ? -0.252 5.245 -24.246 1.00 90.62 77 TYR A N 1
ATOM 637 C CA . TYR A 1 77 ? 1.110 5.688 -24.526 1.00 90.62 77 TYR A CA 1
ATOM 638 C C . TYR A 1 77 ? 1.138 6.709 -25.671 1.00 90.62 77 TYR A C 1
ATOM 640 O O . TYR A 1 77 ? 0.163 6.870 -26.410 1.00 90.62 77 TYR A O 1
ATOM 648 N N . LYS A 1 78 ? 2.239 7.451 -25.786 1.00 86.62 78 LYS A N 1
ATOM 649 C CA . LYS A 1 78 ? 2.526 8.340 -26.919 1.00 86.62 78 LYS A CA 1
ATOM 650 C C . LYS A 1 78 ? 4.013 8.236 -27.246 1.00 86.62 78 LYS A C 1
ATOM 652 O O . LYS A 1 78 ? 4.846 8.676 -26.457 1.00 86.62 78 LYS A O 1
ATOM 657 N N . GLY A 1 79 ? 4.338 7.666 -28.405 1.00 86.25 79 GLY A N 1
ATOM 658 C CA . GLY A 1 79 ? 5.726 7.355 -28.755 1.00 86.25 79 GLY A CA 1
ATOM 659 C C . GLY A 1 79 ? 6.324 6.380 -27.741 1.00 86.25 79 GLY A C 1
ATOM 660 O O . GLY A 1 79 ? 5.773 5.306 -27.530 1.00 86.25 79 GLY A O 1
ATOM 661 N N . THR A 1 80 ? 7.406 6.779 -27.079 1.00 87.56 80 THR A N 1
ATOM 662 C CA . THR A 1 80 ? 8.115 5.981 -26.066 1.00 87.56 80 THR A CA 1
ATOM 663 C C . THR A 1 80 ? 7.684 6.276 -24.624 1.00 87.56 80 THR A C 1
ATOM 665 O O . THR A 1 80 ? 8.298 5.769 -23.689 1.00 87.56 80 THR A O 1
ATOM 668 N N . TYR A 1 81 ? 6.634 7.080 -24.416 1.00 88.38 81 TYR A N 1
ATOM 669 C CA . TYR A 1 81 ? 6.229 7.550 -23.087 1.00 88.38 81 TYR A CA 1
ATOM 670 C C . TYR A 1 81 ? 4.853 7.038 -22.664 1.00 88.38 81 TYR A C 1
ATOM 672 O O . TYR A 1 81 ? 3.919 6.958 -23.468 1.00 88.38 81 TYR A O 1
ATOM 680 N N . VAL A 1 82 ? 4.705 6.791 -21.360 1.00 90.56 82 VAL A N 1
ATOM 681 C CA . VAL A 1 82 ? 3.406 6.566 -20.712 1.00 90.56 82 VAL A CA 1
ATOM 682 C C . VAL A 1 82 ? 2.611 7.871 -20.718 1.00 90.56 82 VAL A C 1
ATOM 684 O O . VAL A 1 82 ? 3.126 8.921 -20.333 1.00 90.56 82 VAL A O 1
ATOM 687 N N . ARG A 1 83 ? 1.342 7.823 -21.139 1.00 90.62 83 ARG A N 1
ATOM 688 C CA . ARG A 1 83 ? 0.473 9.008 -21.166 1.00 90.62 83 ARG A CA 1
ATOM 689 C C . ARG A 1 83 ? -0.452 9.021 -19.949 1.00 90.62 83 ARG A C 1
ATOM 691 O O . ARG A 1 83 ? -1.396 8.237 -19.885 1.00 90.62 83 ARG A O 1
ATOM 698 N N . ALA A 1 84 ? -0.226 9.970 -19.046 1.00 90.75 84 ALA A N 1
ATOM 699 C CA . ALA A 1 84 ? -1.063 10.235 -17.876 1.00 90.75 84 ALA A CA 1
ATOM 700 C C . ALA A 1 84 ? -1.455 11.727 -17.804 1.00 90.75 84 ALA A C 1
ATOM 702 O O . ALA A 1 84 ? -0.813 12.553 -18.463 1.00 90.75 84 ALA A O 1
ATOM 703 N N . PRO A 1 85 ? -2.510 12.091 -17.049 1.00 91.94 85 PRO A N 1
ATOM 704 C CA . PRO A 1 85 ? -2.782 13.482 -16.701 1.00 91.94 85 PRO A CA 1
ATOM 705 C C . PRO A 1 85 ? -1.554 14.122 -16.048 1.00 91.94 85 PRO A C 1
ATOM 707 O O . PRO A 1 85 ? -0.828 13.466 -15.301 1.00 91.94 85 PRO A O 1
ATOM 710 N N . LYS A 1 86 ? -1.307 15.399 -16.351 1.00 91.25 86 LYS A N 1
ATOM 711 C CA . LYS A 1 86 ? -0.205 16.138 -15.735 1.00 91.25 86 LYS A CA 1
ATOM 712 C C . LYS A 1 86 ? -0.466 16.221 -14.230 1.00 91.25 86 LYS A C 1
ATOM 714 O O . LYS A 1 86 ? -1.570 16.586 -13.839 1.00 91.25 86 LYS A O 1
ATOM 719 N N . MET A 1 87 ? 0.536 15.889 -13.414 1.00 87.62 87 MET A N 1
ATOM 720 C CA . MET A 1 87 ? 0.465 16.183 -11.984 1.00 87.62 87 MET A CA 1
ATOM 721 C C . MET A 1 87 ? 0.483 17.703 -11.820 1.00 87.62 87 MET A C 1
ATOM 723 O O . MET A 1 87 ? 1.362 18.367 -12.380 1.00 87.62 87 MET A O 1
ATOM 727 N N . VAL A 1 88 ? -0.536 18.227 -11.148 1.00 73.38 88 VAL A N 1
ATOM 728 C CA . VAL A 1 88 ? -0.692 19.648 -10.824 1.00 73.38 88 VAL A CA 1
ATOM 729 C C . VAL A 1 88 ? -0.310 19.842 -9.370 1.00 73.38 88 VAL A C 1
ATOM 731 O O . VAL A 1 88 ? -0.696 18.966 -8.564 1.00 73.38 88 VAL A O 1
#

Secondary structure (DSSP, 8-state):
---HHHHHHHHHHTT---S-SHHHHHHHHHHHHHHTTGGGG--TTPPP---PPPGGGPPPS------S-GGGG-SSEETTEE--PPP-

Nearest PDB structures (foldseek):
  3al0-assembly1_C  TM=8.197E-01  e=1.111E-02  Thermotoga maritima MSB8

pLDDT: mean 89.12, std 4.58, range [73.38, 96.69]

Radius of gyration: 22.49 Å; Cα contacts (8 Å, |Δi|>4): 28; chains: 1; bounding box: 48×34×54 Å

Foldseek 3Di:
DDDLVNQVVVCVVVVHDDPDSVVCRVVVVVVVVVCVVVVVVPCPPPDDDDDDDDPVPDDDPDDDDDPDDPVVVAPADDDNGRDDPDDD

Sequence (88 aa):
MVTKEEIENVAKLMRIELDDHIVHIDQVQKMIEYFDILDKAGVESEEANFTKISIKELREDKYIPYDEKLIDKLKKYKGTYVRAPKMV